Protein AF-A0ABC9DRQ7-F1 (afdb_monomer)

Solvent-accessible surface area (backbone atoms only — not comparable to full-atom values): 7017 Å² total; per-residue (Å²): 134,81,80,87,78,71,74,68,64,39,67,28,32,35,70,46,72,79,50,100,88,43,67,41,84,40,77,28,35,35,67,47,46,44,57,84,80,50,96,62,94,77,69,91,48,90,90,55,69,43,75,46,30,32,35,30,44,31,76,70,84,62,52,47,99,84,67,46,60,67,54,53,70,34,55,34,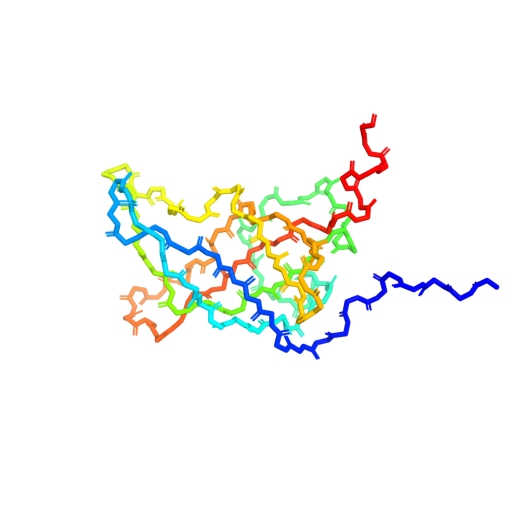22,40,84,88,67,48,70,51,20,33,26,68,46,72,55,72,73,94,74,83,64,90,65,86,54,38,40,30,39,24,40,30,36,74,55,53,66,73,77,109

Foldseek 3Di:
DDPPLPPDWAKKWFWADPDPPDTDIWIKTWHDQAPVVDPPVPPPCVPPHRNQKTKIKTQDCDADPVNHGRQAQTFIGDPVGDGQFGFHDWDDDPPPDDDRTIMTITGGPVVVVVVD

Radius of gyration: 14.18 Å; Cα contacts (8 Å, |Δi|>4): 210; chains: 1; bounding box: 33×38×38 Å

pLDDT: mean 77.42, std 16.52, range [33.72, 95.69]

Secondary structure (DSSP, 8-state):
---TT---SEEEEEEEESSSS-EEEEEEEE--S-GGGS--TT---TTS-GGGEEEEEES---B-TTS-BTTTTPEEE-TTS-EEEEEEEEE--TT----SSEEEEEEEHHHHHHH-

Sequence (116 aa):
MENEDSLVPGPTFMFAPISQTANQRLTTFATVELLSSYTLDEIDLEEADSSNYFLVSCPYMETTCDGIDRLVAAPVFNLQGNTAGIVLECLRDVNDEPQAAEIKIVLKASYIDEIF

Mean predicted aligned error: 8.33 Å

Nearest PDB structures (foldseek):
  4gpg-assembly1_A  TM=5.954E-01  e=6.193E-01  Achromobacter lyticus
  1m9u-assembly3_C  TM=4.773E-01  e=4.974E-01  Eisenia fetida
  4nsv-assembly1_B  TM=5.554E-01  e=1.195E+00  Lysobacter enzymogenes
  9ioz-assembly1_L  TM=1.923E-01  e=8.597E+00  Escherichia phage T5

Organism: NCBI:txid240449

Structure (mmCIF, N/CA/C/O backbone):
data_AF-A0ABC9DRQ7-F1
#
_entry.id   AF-A0ABC9DRQ7-F1
#
loop_
_atom_site.group_PDB
_atom_site.id
_atom_site.type_symbol
_atom_site.label_atom_id
_atom_site.label_alt_id
_atom_site.label_comp_id
_atom_site.label_asym_id
_atom_site.label_entity_id
_atom_site.label_seq_id
_atom_site.pdbx_PDB_ins_code
_atom_site.Cartn_x
_atom_site.Cartn_y
_atom_site.Cartn_z
_atom_site.occupancy
_atom_site.B_iso_or_equiv
_atom_site.auth_seq_id
_atom_site.auth_comp_id
_atom_site.auth_asym_id
_atom_site.auth_atom_id
_atom_site.pdbx_PDB_model_num
ATOM 1 N N . MET A 1 1 ? -5.620 -19.313 -21.111 1.00 36.38 1 MET A N 1
ATOM 2 C CA . MET A 1 1 ? -5.580 -19.004 -19.672 1.00 36.38 1 MET A CA 1
ATOM 3 C C . MET A 1 1 ? -4.958 -17.634 -19.599 1.00 36.38 1 MET A C 1
ATOM 5 O O . MET A 1 1 ? -3.768 -17.514 -19.848 1.00 36.38 1 MET A O 1
ATOM 9 N N . GLU A 1 2 ? -5.795 -16.609 -19.513 1.00 33.72 2 GLU A N 1
ATOM 10 C CA . GLU A 1 2 ? -5.331 -15.228 -19.400 1.00 33.72 2 GLU A CA 1
ATOM 11 C C . GLU A 1 2 ? -4.903 -15.031 -17.945 1.00 33.72 2 GLU A C 1
ATOM 13 O O . GLU A 1 2 ? -5.674 -15.337 -17.040 1.00 33.72 2 GLU A O 1
ATOM 18 N N . ASN A 1 3 ? -3.649 -14.630 -17.728 1.00 40.19 3 ASN A N 1
ATOM 19 C CA . ASN A 1 3 ? -3.166 -14.221 -16.413 1.00 40.19 3 ASN A CA 1
ATOM 20 C C . ASN A 1 3 ? -3.922 -12.946 -16.018 1.00 40.19 3 ASN A C 1
ATOM 22 O O . ASN A 1 3 ? -3.624 -11.870 -16.533 1.00 40.19 3 ASN A O 1
ATOM 26 N N . GLU A 1 4 ? -4.899 -13.075 -15.122 1.00 44.44 4 GLU A N 1
ATOM 27 C CA . GLU A 1 4 ? -5.673 -11.973 -14.527 1.00 44.44 4 GLU A CA 1
ATOM 28 C C . GLU A 1 4 ? -4.906 -11.220 -13.415 1.00 44.44 4 GLU A C 1
ATOM 30 O O . GLU A 1 4 ? -5.513 -10.501 -12.632 1.00 44.44 4 GLU A O 1
ATOM 35 N N . ASP A 1 5 ? -3.575 -11.334 -13.356 1.00 52.94 5 ASP A N 1
ATOM 36 C CA . ASP A 1 5 ? -2.742 -10.760 -12.281 1.00 52.94 5 ASP A CA 1
ATOM 37 C C . ASP A 1 5 ? -1.918 -9.530 -12.696 1.00 52.94 5 ASP A C 1
ATOM 39 O O . ASP A 1 5 ? -1.019 -9.097 -11.972 1.00 52.94 5 ASP A O 1
ATOM 43 N N . SER A 1 6 ? -2.215 -8.931 -13.854 1.00 55.50 6 SER A N 1
ATOM 44 C CA . SER A 1 6 ? -1.658 -7.615 -14.180 1.00 55.50 6 SER A CA 1
ATOM 45 C C . SER A 1 6 ? -2.456 -6.544 -13.443 1.00 55.50 6 SER A C 1
ATOM 47 O O . SER A 1 6 ? -3.610 -6.249 -13.770 1.00 55.50 6 SER A O 1
ATOM 49 N N . LEU A 1 7 ? -1.839 -5.961 -12.419 1.00 62.28 7 LEU A N 1
ATOM 50 C CA . LEU A 1 7 ? -2.342 -4.786 -11.736 1.00 62.28 7 LEU A CA 1
ATOM 51 C C . LEU A 1 7 ? -2.303 -3.608 -12.717 1.00 62.28 7 LEU A C 1
ATOM 53 O O . LEU A 1 7 ? -1.280 -2.951 -12.909 1.00 62.28 7 LEU A O 1
ATOM 57 N N . VAL A 1 8 ? -3.439 -3.336 -13.356 1.00 68.69 8 VAL A N 1
ATOM 58 C CA . VAL A 1 8 ? -3.575 -2.191 -14.259 1.00 68.69 8 VAL A CA 1
ATOM 59 C C . VAL A 1 8 ? -3.406 -0.900 -13.449 1.00 68.69 8 VAL A C 1
ATOM 61 O O . VAL A 1 8 ? -4.087 -0.745 -12.428 1.00 68.69 8 VAL A O 1
ATOM 64 N N . PRO A 1 9 ? -2.552 0.046 -13.890 1.00 84.00 9 PRO A N 1
ATOM 65 C CA . PRO A 1 9 ? -2.422 1.342 -13.241 1.00 84.00 9 PRO A CA 1
ATOM 66 C C . PRO A 1 9 ? -3.784 1.990 -13.013 1.00 84.00 9 PRO A C 1
ATOM 68 O O . PRO A 1 9 ? -4.612 2.088 -13.925 1.00 84.00 9 PRO A O 1
ATOM 71 N N . GLY A 1 10 ? -4.036 2.422 -11.784 1.00 87.56 10 GLY A N 1
ATOM 72 C CA . GLY A 1 10 ? -5.364 2.866 -11.413 1.00 87.56 10 GLY A CA 1
ATOM 73 C C . GLY A 1 10 ? -5.544 3.161 -9.932 1.00 87.56 10 GLY A C 1
ATOM 74 O O . GLY A 1 10 ? -4.632 2.977 -9.121 1.00 87.56 10 GLY A O 1
ATOM 75 N N . PRO A 1 11 ? -6.739 3.643 -9.559 1.00 91.19 11 PRO A N 1
ATOM 76 C CA . PRO A 1 11 ? -7.027 3.994 -8.183 1.00 91.19 11 PRO A CA 1
ATOM 77 C C . PRO A 1 11 ? -7.022 2.755 -7.287 1.00 91.19 11 PRO A C 1
ATOM 79 O O . PRO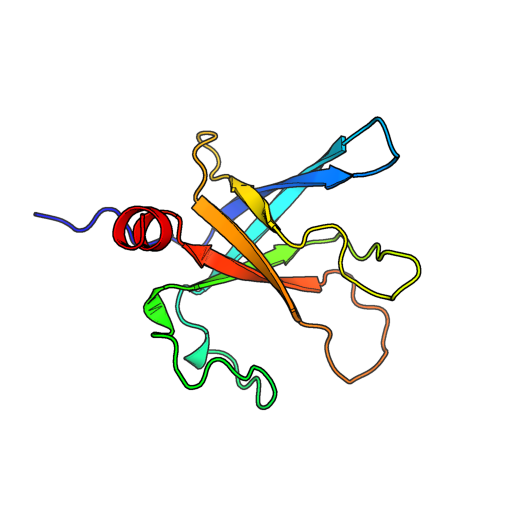 A 1 11 ? -7.658 1.742 -7.578 1.00 91.19 11 PRO A O 1
ATOM 82 N N . THR A 1 12 ? -6.355 2.884 -6.154 1.00 94.06 12 THR A N 1
ATOM 83 C CA . THR A 1 12 ? -6.346 1.924 -5.054 1.00 94.06 12 THR A CA 1
ATOM 84 C C . THR A 1 12 ? -6.733 2.649 -3.770 1.00 94.06 12 THR A C 1
ATOM 86 O O . THR A 1 12 ? -7.007 3.856 -3.764 1.00 94.06 12 THR A O 1
ATOM 89 N N . PHE A 1 13 ? -6.818 1.926 -2.661 1.00 95.38 13 PHE A N 1
ATOM 90 C CA . PHE A 1 13 ? -6.915 2.571 -1.362 1.00 95.38 13 PHE A CA 1
ATOM 91 C C . PHE A 1 13 ? -6.156 1.808 -0.285 1.00 95.38 13 PHE A C 1
ATOM 93 O O . PHE A 1 13 ? -5.935 0.605 -0.385 1.00 95.38 13 PHE A O 1
ATOM 100 N N . MET A 1 14 ? -5.802 2.526 0.774 1.00 95.69 14 MET A N 1
ATOM 101 C CA . MET A 1 14 ? -5.194 1.985 1.988 1.00 95.69 14 MET A CA 1
ATOM 102 C C . MET A 1 14 ? -5.939 2.503 3.217 1.00 95.69 14 MET A C 1
ATOM 104 O O . MET A 1 14 ? -6.666 3.498 3.143 1.00 95.69 14 MET A O 1
ATOM 108 N N . PHE A 1 15 ? -5.741 1.851 4.361 1.00 95.12 15 PHE A N 1
ATOM 109 C CA . PHE A 1 15 ? -6.157 2.380 5.657 1.00 95.12 15 PHE A CA 1
ATOM 110 C C . PHE A 1 15 ? -4.929 2.838 6.431 1.00 95.12 15 PHE A C 1
ATOM 112 O O . PHE A 1 15 ? -4.125 2.016 6.858 1.00 95.12 15 PHE A O 1
ATOM 119 N N . ALA A 1 16 ? -4.796 4.146 6.615 1.00 93.31 16 ALA A N 1
ATOM 120 C CA . ALA A 1 16 ? -3.670 4.735 7.316 1.00 93.31 16 ALA A CA 1
ATOM 121 C C . ALA A 1 16 ? -4.028 5.078 8.762 1.00 93.31 16 ALA A C 1
ATOM 123 O O . ALA A 1 16 ? -5.117 5.605 9.005 1.00 93.31 16 ALA A O 1
ATOM 124 N N . PRO A 1 17 ? -3.137 4.834 9.730 1.00 91.50 17 PRO A N 1
ATOM 125 C CA . PRO A 1 17 ? -3.423 5.136 11.120 1.00 91.50 17 PRO A CA 1
ATOM 126 C C . PRO A 1 17 ? -3.338 6.645 11.382 1.00 91.50 17 PRO A C 1
ATOM 128 O O . PRO A 1 17 ? -2.296 7.271 11.195 1.00 91.50 17 PRO A O 1
ATOM 131 N N . ILE A 1 18 ? -4.433 7.236 11.863 1.00 89.62 18 ILE A N 1
ATOM 132 C CA . ILE A 1 18 ? -4.479 8.643 12.308 1.00 89.62 18 ILE A CA 1
ATOM 133 C C . ILE A 1 18 ? -4.124 8.728 13.795 1.00 89.62 18 ILE A C 1
ATOM 135 O O . ILE A 1 18 ? -3.509 9.681 14.262 1.00 89.62 18 ILE A O 1
ATOM 139 N N . SER A 1 19 ? -4.510 7.709 14.560 1.00 86.19 19 SER A N 1
ATOM 140 C CA . SER A 1 19 ? -4.232 7.596 15.988 1.00 86.19 19 SER A CA 1
ATOM 141 C C . SER A 1 19 ? -4.016 6.129 16.362 1.00 86.19 19 SER A C 1
ATOM 143 O O . SER A 1 19 ? -4.009 5.252 15.502 1.00 86.19 19 SER A O 1
ATOM 145 N N . GLN A 1 20 ? -3.850 5.847 17.653 1.00 83.56 20 GLN A N 1
ATOM 146 C CA . GLN A 1 20 ? -3.748 4.473 18.157 1.00 83.56 20 GLN A CA 1
ATOM 147 C C . GLN A 1 20 ? -5.039 3.658 17.979 1.00 83.56 20 GLN A C 1
ATOM 149 O O . GLN A 1 20 ? -5.011 2.439 18.107 1.00 83.56 20 GLN A O 1
ATOM 154 N N . THR A 1 21 ? -6.173 4.312 17.721 1.00 88.94 21 THR A N 1
ATOM 155 C CA . THR A 1 21 ? -7.496 3.668 17.694 1.00 88.94 21 THR A CA 1
ATOM 156 C C . THR A 1 21 ? -8.303 3.974 16.438 1.00 88.94 21 THR A C 1
ATOM 158 O O . THR A 1 21 ? -9.416 3.470 16.297 1.00 88.94 21 THR A O 1
ATOM 161 N N . ALA A 1 22 ? -7.778 4.797 15.530 1.00 91.19 22 ALA A N 1
ATOM 162 C CA . ALA A 1 22 ? -8.504 5.251 14.356 1.00 91.19 22 ALA A CA 1
ATOM 163 C C . ALA A 1 22 ? -7.636 5.197 13.102 1.00 91.19 22 ALA A C 1
ATOM 165 O O . ALA A 1 22 ? -6.495 5.665 13.096 1.00 91.19 22 ALA A O 1
ATOM 166 N N . ASN A 1 23 ? -8.247 4.707 12.025 1.00 93.56 23 ASN A N 1
ATOM 167 C CA . ASN A 1 23 ? -7.670 4.682 10.691 1.00 93.56 23 ASN A CA 1
ATOM 168 C C . ASN A 1 23 ? -8.487 5.564 9.739 1.00 93.56 23 ASN A C 1
ATOM 170 O O . ASN A 1 23 ? -9.710 5.656 9.854 1.00 93.56 23 ASN A O 1
ATOM 174 N N . GLN A 1 24 ? -7.812 6.169 8.767 1.00 94.94 24 GLN A N 1
ATOM 175 C CA . GLN A 1 24 ? -8.408 6.874 7.641 1.00 94.94 24 GLN A CA 1
ATOM 176 C C . GLN A 1 24 ? -8.305 6.019 6.393 1.00 94.94 24 GLN A C 1
ATOM 178 O O . GLN A 1 24 ? -7.245 5.471 6.104 1.00 94.94 24 GLN A O 1
ATOM 183 N N . ARG A 1 25 ? -9.369 5.977 5.592 1.00 94.62 25 ARG A N 1
ATOM 184 C CA . ARG A 1 25 ? -9.248 5.491 4.219 1.00 94.62 25 ARG A CA 1
ATOM 185 C C . ARG A 1 25 ? -8.555 6.552 3.369 1.00 94.62 25 ARG A C 1
ATOM 187 O O . ARG A 1 25 ? -9.077 7.657 3.225 1.00 94.62 25 ARG A O 1
ATOM 194 N N . LEU A 1 26 ? -7.427 6.194 2.775 1.00 93.62 26 LEU A N 1
ATOM 195 C CA . LEU A 1 26 ? -6.702 7.019 1.819 1.00 93.62 26 LEU A CA 1
ATOM 196 C C . LEU A 1 26 ? -6.937 6.496 0.415 1.00 93.62 26 LEU A C 1
ATOM 198 O O . LEU A 1 26 ? -6.808 5.300 0.174 1.00 93.62 26 LEU A O 1
ATOM 202 N N . THR A 1 27 ? -7.261 7.398 -0.506 1.00 93.81 27 THR A N 1
ATOM 203 C CA . THR A 1 27 ? -7.219 7.065 -1.931 1.00 93.81 27 THR A CA 1
ATOM 204 C C . THR A 1 27 ? -5.778 7.155 -2.388 1.00 93.81 27 THR A C 1
ATOM 206 O O . THR A 1 27 ? -5.091 8.137 -2.109 1.00 93.81 27 THR A O 1
ATOM 209 N N . THR A 1 28 ? -5.332 6.113 -3.063 1.00 92.69 28 THR A N 1
ATOM 210 C CA . THR A 1 28 ? -3.970 5.958 -3.552 1.00 92.69 28 THR A CA 1
ATOM 211 C C . THR A 1 28 ? -4.027 5.626 -5.036 1.00 92.69 28 THR A C 1
ATOM 213 O O . THR A 1 28 ? -5.105 5.389 -5.587 1.00 92.69 28 THR A O 1
ATOM 216 N N . PHE A 1 29 ? -2.889 5.652 -5.717 1.00 90.75 29 PHE A N 1
ATOM 217 C CA . PHE A 1 29 ? -2.848 5.349 -7.143 1.00 90.75 29 PHE A CA 1
ATOM 218 C C . PHE A 1 29 ? -1.716 4.375 -7.421 1.00 90.75 29 PHE A C 1
ATOM 220 O O . PHE A 1 29 ? -0.567 4.687 -7.126 1.00 90.75 29 PHE A O 1
ATOM 227 N N . ALA A 1 30 ? -2.049 3.198 -7.946 1.00 89.00 30 ALA A N 1
ATOM 228 C CA . ALA A 1 30 ? -1.063 2.246 -8.427 1.00 89.00 30 ALA A CA 1
ATOM 229 C C . ALA A 1 30 ? -0.524 2.719 -9.779 1.00 89.00 30 ALA A C 1
ATOM 231 O O . ALA A 1 30 ? -1.303 2.981 -10.697 1.00 89.00 30 ALA A O 1
ATOM 232 N N . THR A 1 31 ? 0.794 2.857 -9.886 1.00 77.88 31 THR A N 1
ATOM 233 C CA . THR A 1 31 ? 1.425 3.561 -11.008 1.00 77.88 31 THR A CA 1
ATOM 234 C C . THR A 1 31 ? 2.045 2.600 -12.018 1.00 77.88 31 THR A C 1
ATOM 236 O O . THR A 1 31 ? 1.773 2.739 -13.207 1.00 77.88 31 THR A O 1
ATOM 239 N N . VAL A 1 32 ? 2.864 1.633 -11.579 1.00 70.62 32 VAL A N 1
ATOM 240 C CA . VAL A 1 32 ? 3.593 0.704 -12.470 1.00 70.62 32 VAL A CA 1
ATOM 241 C C . VAL A 1 32 ? 3.891 -0.625 -11.757 1.00 70.62 32 VAL A C 1
ATOM 243 O O . VAL A 1 32 ? 4.139 -0.631 -10.553 1.00 70.62 32 VAL A O 1
ATOM 246 N N . GLU A 1 33 ? 3.901 -1.729 -12.512 1.00 60.56 33 GLU A N 1
ATOM 247 C CA . GLU A 1 33 ? 4.182 -3.103 -12.047 1.00 60.56 33 GLU A CA 1
ATOM 248 C C . GLU A 1 33 ? 5.661 -3.531 -12.113 1.00 60.56 33 GLU A C 1
ATOM 250 O O . GLU A 1 33 ? 5.977 -4.669 -11.795 1.00 60.56 33 GLU A O 1
ATOM 255 N N . LEU A 1 34 ? 6.566 -2.679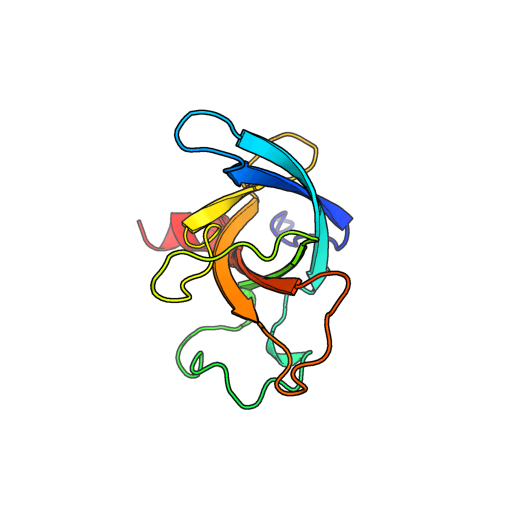 -12.601 1.00 61.59 34 LEU A N 1
ATOM 256 C CA . LEU A 1 34 ? 7.982 -3.024 -12.766 1.00 61.59 34 LEU A CA 1
ATOM 257 C C . LEU A 1 34 ? 8.845 -1.926 -12.162 1.00 61.59 34 LEU A C 1
ATOM 259 O O . LEU A 1 34 ? 8.976 -0.844 -12.743 1.00 61.59 34 LEU A O 1
ATOM 263 N N . LEU A 1 35 ? 9.458 -2.226 -11.016 1.00 61.84 35 LEU A N 1
ATOM 264 C CA . LEU A 1 35 ? 10.361 -1.316 -10.304 1.00 61.84 35 LEU A CA 1
ATOM 265 C C . LEU A 1 35 ? 11.560 -0.889 -11.151 1.00 61.84 35 LEU A C 1
ATOM 267 O O . LEU A 1 35 ? 11.984 0.255 -11.056 1.00 61.84 35 LEU A O 1
ATOM 271 N N . SER A 1 36 ? 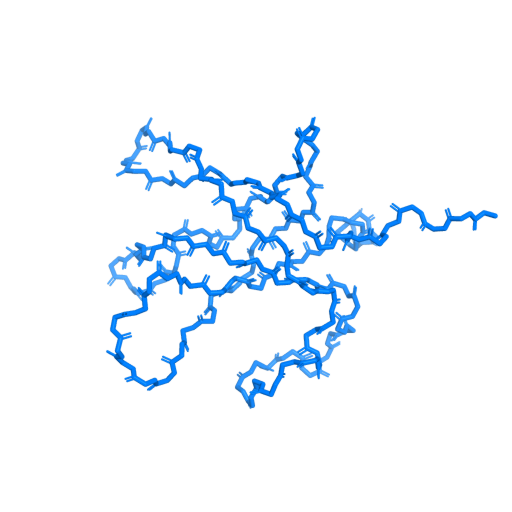12.029 -1.756 -12.055 1.00 58.12 36 SER A N 1
ATOM 272 C CA . SER A 1 36 ? 13.109 -1.444 -13.002 1.00 58.12 36 SER A CA 1
ATOM 273 C C . SER A 1 36 ? 12.783 -0.284 -13.954 1.00 58.12 36 SER A C 1
ATOM 275 O O . SER A 1 36 ? 13.665 0.201 -14.656 1.00 58.12 36 SER A O 1
ATOM 277 N N . SER A 1 37 ? 11.522 0.155 -14.009 1.00 53.50 37 SER A N 1
ATOM 278 C CA . SER A 1 37 ? 11.110 1.340 -14.771 1.00 53.50 37 SER A CA 1
ATOM 279 C C . SER A 1 37 ? 11.450 2.656 -14.063 1.00 53.50 37 SER A C 1
ATOM 281 O O . SER A 1 37 ? 11.364 3.713 -14.684 1.00 53.50 37 SER A O 1
ATOM 283 N N . TYR A 1 38 ? 11.827 2.605 -12.784 1.00 56.91 38 TYR A N 1
ATOM 284 C CA . TYR A 1 38 ? 12.297 3.747 -12.012 1.00 56.91 38 TYR A CA 1
ATOM 285 C C . TYR A 1 38 ? 13.803 3.596 -11.773 1.00 56.91 38 TYR A C 1
ATOM 287 O O . TYR A 1 38 ? 14.264 2.566 -11.293 1.00 56.91 38 TYR A O 1
ATOM 295 N N . THR A 1 39 ? 14.579 4.626 -12.112 1.00 51.66 39 THR A N 1
ATOM 296 C CA . THR A 1 39 ? 16.002 4.753 -11.751 1.00 51.66 39 THR A CA 1
ATOM 297 C C . THR A 1 39 ? 16.120 5.046 -10.259 1.00 51.66 39 THR A C 1
ATOM 299 O O . THR A 1 39 ? 16.317 6.191 -9.857 1.00 51.66 39 THR A O 1
ATOM 302 N N . LEU A 1 40 ? 15.885 4.028 -9.437 1.00 58.03 40 LEU A N 1
ATOM 303 C CA . LEU A 1 40 ? 16.088 4.075 -7.997 1.00 58.03 40 LEU A CA 1
ATOM 304 C C . LEU A 1 40 ? 17.351 3.278 -7.708 1.00 58.03 40 LEU A C 1
ATOM 306 O O . LEU A 1 40 ? 17.310 2.057 -7.606 1.00 58.03 40 LEU A O 1
ATOM 310 N N . ASP A 1 41 ? 18.473 3.986 -7.628 1.00 51.28 41 ASP A N 1
ATOM 311 C CA . ASP A 1 41 ? 19.802 3.393 -7.444 1.00 51.28 41 ASP A CA 1
ATOM 312 C C . ASP A 1 41 ? 20.014 2.809 -6.027 1.00 51.28 41 ASP A C 1
ATOM 314 O O . ASP A 1 41 ? 21.047 2.199 -5.771 1.00 51.28 41 ASP A O 1
ATOM 318 N N . GLU A 1 42 ? 19.057 2.988 -5.106 1.00 53.59 42 GLU A N 1
ATOM 319 C CA . GLU A 1 42 ? 19.203 2.657 -3.677 1.00 53.59 42 GLU A CA 1
ATOM 320 C C . GLU A 1 42 ? 18.317 1.513 -3.167 1.00 53.59 42 GLU A C 1
ATOM 322 O O . GLU A 1 42 ? 18.467 1.128 -2.007 1.00 53.59 42 GLU A O 1
ATOM 327 N N . ILE A 1 43 ? 17.408 0.945 -3.972 1.00 55.66 43 ILE A N 1
ATOM 328 C CA . ILE A 1 43 ? 16.630 -0.191 -3.466 1.00 55.66 43 ILE A CA 1
ATOM 329 C C . ILE A 1 43 ? 17.438 -1.473 -3.655 1.00 55.66 43 ILE A C 1
ATOM 331 O O . ILE A 1 43 ? 17.573 -1.970 -4.773 1.00 55.66 43 ILE A O 1
ATOM 335 N N . ASP A 1 44 ? 17.923 -2.023 -2.543 1.00 52.53 44 ASP A N 1
ATOM 336 C CA . ASP A 1 44 ? 18.609 -3.315 -2.445 1.00 52.53 44 ASP A CA 1
ATOM 337 C C . ASP A 1 44 ? 17.608 -4.481 -2.643 1.00 52.53 44 ASP A C 1
ATOM 339 O O . ASP A 1 44 ? 17.381 -5.326 -1.780 1.00 52.53 44 ASP A O 1
ATOM 343 N N . LEU A 1 45 ? 16.916 -4.474 -3.786 1.00 56.19 45 LEU A N 1
ATOM 344 C CA . LEU A 1 45 ? 16.026 -5.536 -4.266 1.00 56.19 45 LEU A CA 1
ATOM 345 C C . LEU A 1 45 ? 16.753 -6.463 -5.248 1.00 56.19 45 LEU A C 1
ATOM 347 O O . LEU A 1 45 ? 16.099 -7.161 -6.018 1.00 56.19 45 LEU A O 1
ATOM 351 N N . GLU A 1 46 ? 18.091 -6.476 -5.242 1.00 49.09 46 GLU A N 1
ATOM 352 C CA . GLU A 1 46 ? 18.924 -7.181 -6.230 1.00 49.09 46 GLU A CA 1
ATOM 353 C C . GLU A 1 46 ? 18.622 -8.691 -6.346 1.00 49.09 46 GLU A C 1
ATOM 355 O O . GLU A 1 46 ? 18.926 -9.295 -7.374 1.00 49.09 46 GLU A O 1
ATOM 360 N N . GLU A 1 47 ? 17.970 -9.302 -5.349 1.00 51.47 47 GLU A N 1
ATOM 361 C CA . GLU A 1 47 ? 17.555 -10.714 -5.384 1.00 51.47 47 GLU A CA 1
ATOM 362 C C . GLU A 1 47 ? 16.077 -10.954 -5.734 1.00 51.47 47 GLU A C 1
ATOM 364 O O . GLU A 1 47 ? 15.665 -12.106 -5.894 1.00 51.47 47 GLU A O 1
ATOM 369 N N . ALA A 1 48 ? 15.260 -9.909 -5.867 1.00 56.34 48 ALA A N 1
ATOM 370 C CA . ALA A 1 48 ? 13.827 -10.062 -6.046 1.00 56.34 48 ALA A CA 1
ATOM 371 C C . ALA A 1 48 ? 13.374 -9.705 -7.467 1.00 56.34 48 ALA A C 1
ATOM 373 O O . ALA A 1 48 ? 13.623 -8.610 -7.969 1.00 56.34 48 ALA A O 1
ATOM 374 N N . ASP A 1 49 ? 12.677 -10.638 -8.123 1.00 66.69 49 ASP A N 1
ATOM 375 C CA . ASP A 1 49 ? 12.090 -10.407 -9.443 1.00 66.69 49 ASP A CA 1
ATOM 376 C C . ASP A 1 49 ? 11.169 -9.176 -9.390 1.00 66.69 49 ASP A C 1
ATOM 378 O O . ASP A 1 49 ? 10.167 -9.156 -8.670 1.00 66.69 49 ASP A O 1
ATOM 382 N N . SER A 1 50 ? 11.525 -8.128 -10.145 1.00 69.62 50 SER A N 1
ATOM 383 C CA . SER A 1 50 ? 10.837 -6.832 -10.102 1.00 69.62 50 SER A CA 1
ATOM 384 C C . SER A 1 50 ? 9.360 -6.924 -10.495 1.00 69.62 50 SER A C 1
ATOM 386 O O . SER A 1 50 ? 8.590 -6.025 -10.156 1.00 69.62 50 SER A O 1
ATOM 388 N N . SER A 1 51 ? 8.959 -8.018 -11.155 1.00 76.56 51 SER A N 1
ATOM 389 C CA . SER A 1 51 ? 7.574 -8.310 -11.529 1.00 76.56 51 SER A CA 1
ATOM 390 C C . SER A 1 51 ? 6.665 -8.665 -10.350 1.00 76.56 51 SER A C 1
ATOM 392 O O . SER A 1 51 ? 5.442 -8.550 -10.482 1.00 76.56 51 SER A O 1
ATOM 394 N N . ASN A 1 52 ? 7.236 -9.011 -9.192 1.00 82.12 52 ASN A N 1
ATOM 395 C CA . ASN A 1 52 ? 6.505 -9.307 -7.956 1.00 82.12 52 ASN A CA 1
ATOM 396 C C . ASN A 1 52 ? 6.096 -8.056 -7.177 1.00 82.12 52 ASN A C 1
ATOM 398 O O . ASN A 1 52 ? 5.434 -8.153 -6.142 1.00 82.12 52 ASN A O 1
ATOM 402 N N . TYR A 1 53 ? 6.473 -6.877 -7.663 1.00 84.19 53 TYR A N 1
ATOM 403 C CA . TYR A 1 53 ? 6.255 -5.616 -6.977 1.00 84.19 53 TYR A CA 1
ATOM 404 C C . TYR A 1 53 ? 5.429 -4.659 -7.824 1.00 84.19 53 TYR A C 1
ATOM 406 O O . TYR A 1 53 ? 5.318 -4.789 -9.038 1.00 84.19 53 TYR A O 1
ATOM 414 N N . PHE A 1 54 ? 4.848 -3.660 -7.181 1.00 85.56 54 PHE A N 1
ATOM 415 C CA . PHE A 1 54 ? 4.288 -2.499 -7.851 1.00 85.56 54 PHE A CA 1
ATOM 416 C C . PHE A 1 54 ? 4.448 -1.260 -6.982 1.00 85.56 54 PHE A C 1
ATOM 418 O O . PHE A 1 54 ? 4.722 -1.341 -5.784 1.00 85.56 54 PHE A O 1
ATOM 425 N N . LEU A 1 55 ? 4.278 -0.097 -7.600 1.00 87.44 55 LEU A N 1
ATOM 426 C CA . LEU A 1 55 ? 4.383 1.186 -6.919 1.00 87.44 55 LEU A CA 1
ATOM 427 C C . LEU A 1 55 ? 3.022 1.818 -6.690 1.00 87.44 55 LEU A C 1
ATOM 429 O O . LEU A 1 55 ? 2.138 1.758 -7.550 1.00 87.44 55 LEU A O 1
ATOM 433 N N . VAL A 1 56 ? 2.888 2.482 -5.545 1.00 89.38 56 VAL A N 1
ATOM 434 C CA . VAL A 1 56 ? 1.693 3.239 -5.184 1.00 89.38 56 VAL A CA 1
ATOM 435 C C . VAL A 1 56 ? 2.067 4.638 -4.723 1.00 89.38 56 VAL A C 1
ATOM 437 O O . VAL A 1 56 ? 2.829 4.804 -3.777 1.00 89.38 56 VAL A O 1
ATOM 440 N N . SER A 1 57 ? 1.473 5.656 -5.339 1.00 88.81 57 SER A N 1
ATOM 441 C CA . SER A 1 57 ? 1.529 7.026 -4.829 1.00 88.81 57 SER A CA 1
ATOM 442 C C . SER A 1 57 ? 0.551 7.203 -3.664 1.00 88.81 57 SER A C 1
ATOM 444 O O . SER A 1 57 ? -0.638 6.878 -3.777 1.00 88.81 57 SER A O 1
ATOM 446 N N . CYS A 1 58 ? 1.048 7.732 -2.545 1.00 87.69 58 CYS A N 1
ATOM 447 C CA . CYS A 1 58 ? 0.312 7.865 -1.295 1.00 87.69 58 CYS A CA 1
ATOM 448 C C . CYS A 1 58 ? 0.558 9.233 -0.627 1.00 87.69 58 CYS A C 1
ATOM 450 O O . CYS A 1 58 ? 1.707 9.589 -0.379 1.00 87.69 58 CYS A O 1
ATOM 452 N N . PRO A 1 59 ? -0.490 9.996 -0.261 1.00 86.69 59 PRO A N 1
ATOM 453 C CA . PRO A 1 59 ? -0.347 11.297 0.403 1.00 86.69 59 PRO A CA 1
ATOM 454 C C . PRO A 1 59 ? -0.115 11.195 1.927 1.00 86.69 59 PRO A C 1
ATOM 456 O O . PRO A 1 59 ? -0.459 12.116 2.662 1.00 86.69 59 PRO A O 1
ATOM 459 N N . TYR A 1 60 ? 0.401 10.068 2.428 1.00 87.69 60 TYR A N 1
ATOM 460 C CA . TYR A 1 60 ? 0.625 9.830 3.856 1.00 87.69 60 TYR A CA 1
ATOM 461 C C . TYR A 1 60 ? 2.103 9.625 4.144 1.00 87.69 60 TYR A C 1
ATOM 463 O O . TYR A 1 60 ? 2.713 8.718 3.581 1.00 87.69 60 TYR A O 1
ATOM 471 N N . MET A 1 61 ? 2.618 10.471 5.038 1.00 85.38 61 MET A N 1
ATOM 472 C CA . MET A 1 61 ? 4.050 10.667 5.298 1.00 85.38 61 MET A CA 1
ATOM 473 C C . MET A 1 61 ? 4.421 10.500 6.771 1.00 85.38 61 MET A C 1
ATOM 475 O O . MET A 1 61 ? 5.512 10.862 7.199 1.00 85.38 61 MET A O 1
ATOM 479 N N . GLU A 1 62 ? 3.48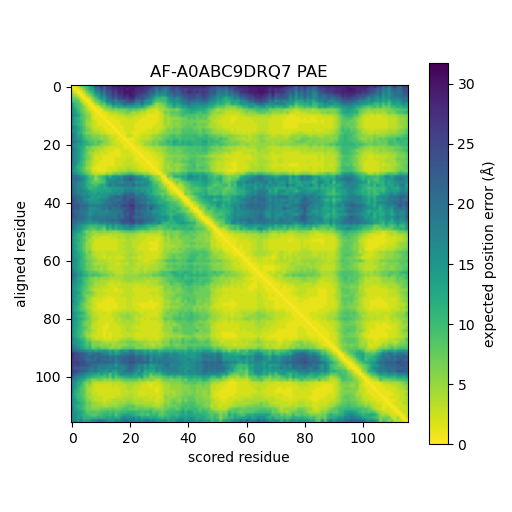8 10.013 7.588 1.00 86.44 62 GLU A N 1
ATOM 480 C CA . GLU A 1 62 ? 3.715 9.892 9.023 1.00 86.44 62 GLU A CA 1
ATOM 481 C C . GLU A 1 62 ? 4.637 8.709 9.328 1.00 86.44 62 GLU A C 1
ATOM 483 O O . GLU A 1 62 ? 4.444 7.589 8.838 1.00 86.44 62 GLU A O 1
ATOM 488 N N . THR A 1 63 ? 5.584 8.941 10.232 1.00 86.88 63 THR A N 1
ATOM 489 C CA . THR A 1 63 ? 6.546 7.939 10.691 1.00 86.88 63 THR A CA 1
ATOM 490 C C . THR A 1 63 ? 6.392 7.632 12.171 1.00 86.88 63 THR A C 1
ATOM 492 O O . THR A 1 63 ? 5.783 8.381 12.936 1.00 86.88 63 THR A O 1
ATOM 495 N N . THR A 1 64 ? 6.960 6.513 12.608 1.00 85.44 64 THR A N 1
ATOM 496 C CA . THR A 1 64 ? 7.214 6.265 14.028 1.00 85.44 64 THR A CA 1
ATOM 497 C C . THR A 1 64 ? 8.308 7.206 14.550 1.00 85.44 64 THR A C 1
ATOM 499 O O . THR A 1 64 ? 8.965 7.915 13.782 1.00 85.44 64 THR A O 1
ATOM 502 N N . CYS A 1 65 ? 8.533 7.191 15.868 1.00 84.12 65 CYS A N 1
ATOM 503 C CA . CYS A 1 65 ? 9.631 7.924 16.508 1.00 84.12 65 CYS A CA 1
ATOM 504 C C . CYS A 1 65 ? 11.018 7.524 15.974 1.00 84.12 65 CYS A C 1
ATOM 506 O O . CYS A 1 65 ? 11.946 8.321 16.058 1.00 84.12 65 CYS A O 1
ATOM 508 N N . ASP A 1 66 ? 11.136 6.319 15.414 1.00 86.19 66 ASP A N 1
ATOM 509 C CA . ASP A 1 66 ? 12.370 5.785 14.833 1.00 86.19 66 ASP A CA 1
ATOM 510 C C . ASP A 1 66 ? 12.485 6.087 13.326 1.00 86.19 66 ASP A C 1
ATOM 512 O O . ASP A 1 66 ? 13.358 5.555 12.648 1.00 86.19 66 ASP A O 1
ATOM 516 N N . GLY A 1 67 ? 11.587 6.912 12.772 1.00 82.06 67 GLY A N 1
ATOM 517 C CA . GLY A 1 67 ? 11.593 7.299 11.356 1.00 82.06 67 GLY A CA 1
ATOM 518 C C . GLY A 1 67 ? 11.009 6.256 10.397 1.00 82.06 67 GLY A C 1
ATOM 519 O O . GLY A 1 67 ? 10.986 6.492 9.187 1.00 82.06 67 GLY A O 1
ATOM 520 N N . ILE A 1 68 ? 10.492 5.140 10.923 1.00 83.06 68 ILE A N 1
ATOM 521 C CA . ILE A 1 68 ? 9.898 4.051 10.138 1.00 83.06 68 ILE A CA 1
ATOM 522 C C . ILE A 1 68 ? 8.530 4.487 9.620 1.00 83.06 68 ILE A C 1
ATOM 524 O O . ILE A 1 68 ? 7.705 5.002 10.375 1.00 83.06 68 ILE A O 1
ATOM 528 N N . ASP A 1 69 ? 8.275 4.256 8.339 1.00 87.31 69 ASP A N 1
ATOM 529 C CA . ASP A 1 69 ? 6.982 4.520 7.724 1.00 87.31 69 ASP A CA 1
ATOM 530 C C . ASP A 1 69 ? 5.851 3.720 8.402 1.00 87.31 69 ASP A C 1
ATOM 532 O O . ASP A 1 69 ? 5.943 2.505 8.585 1.00 87.31 69 ASP A O 1
ATOM 536 N N . ARG A 1 70 ? 4.766 4.396 8.808 1.00 90.06 70 ARG A N 1
ATOM 537 C CA . ARG A 1 70 ? 3.670 3.745 9.557 1.00 90.06 70 ARG A CA 1
ATOM 538 C C . ARG A 1 70 ? 2.751 2.879 8.692 1.00 90.06 70 ARG A C 1
ATOM 540 O O . ARG A 1 70 ? 1.839 2.257 9.237 1.00 90.06 70 ARG A O 1
ATOM 547 N N . LEU A 1 71 ? 2.953 2.865 7.377 1.00 92.25 71 LEU A N 1
ATOM 548 C CA . LEU A 1 71 ? 2.268 1.997 6.428 1.00 92.25 71 LEU A CA 1
ATOM 549 C C . LEU A 1 71 ? 3.100 0.776 6.042 1.00 92.25 71 LEU A C 1
ATOM 551 O O . LEU A 1 71 ? 2.606 -0.022 5.255 1.00 92.25 71 LEU A O 1
ATOM 555 N N . VAL A 1 72 ? 4.304 0.567 6.586 1.00 90.50 72 VAL A N 1
ATOM 556 C CA . VAL A 1 72 ? 4.999 -0.721 6.417 1.00 90.50 72 VAL A CA 1
ATOM 557 C C . VAL A 1 72 ? 4.079 -1.855 6.875 1.00 90.50 72 VAL A C 1
ATOM 559 O O . VAL A 1 72 ? 3.446 -1.777 7.929 1.00 90.50 72 VAL A O 1
ATOM 562 N N . ALA A 1 73 ? 3.993 -2.900 6.054 1.00 91.56 73 ALA A N 1
ATOM 563 C CA . ALA A 1 73 ? 3.074 -4.027 6.183 1.00 91.56 73 ALA A CA 1
ATOM 564 C C . ALA A 1 73 ? 1.573 -3.690 6.034 1.00 91.56 73 ALA A C 1
ATOM 566 O O . ALA A 1 73 ? 0.725 -4.560 6.250 1.00 91.56 73 ALA A O 1
ATOM 567 N N . ALA A 1 74 ? 1.207 -2.467 5.636 1.00 93.94 74 ALA A N 1
ATOM 568 C CA . ALA A 1 74 ? -0.186 -2.122 5.381 1.00 93.94 74 ALA A CA 1
ATOM 569 C C . ALA A 1 74 ? -0.676 -2.747 4.061 1.00 93.94 74 ALA A C 1
ATOM 571 O O . ALA A 1 74 ? 0.025 -2.686 3.045 1.00 93.94 74 ALA A O 1
ATOM 572 N N . PRO A 1 75 ? -1.894 -3.314 4.039 1.00 94.94 75 PRO A N 1
ATOM 573 C CA . PRO A 1 75 ? -2.488 -3.819 2.814 1.00 94.94 75 PRO A CA 1
ATOM 574 C C . PRO A 1 75 ? -2.924 -2.675 1.892 1.00 94.94 75 PRO A C 1
ATOM 576 O O . PRO A 1 75 ? -3.534 -1.689 2.321 1.00 94.94 75 PRO A O 1
ATOM 579 N N . VAL A 1 76 ? -2.665 -2.861 0.602 1.00 94.62 76 VAL A N 1
ATOM 580 C CA . VAL A 1 76 ? -3.206 -2.049 -0.488 1.00 94.62 76 VAL A CA 1
ATOM 581 C C . VAL A 1 76 ? -4.401 -2.776 -1.073 1.00 94.62 76 VAL A C 1
ATOM 583 O O . VAL A 1 76 ? -4.304 -3.954 -1.407 1.00 94.62 76 VAL A O 1
ATOM 586 N N . PHE A 1 77 ? -5.517 -2.075 -1.239 1.00 94.44 77 PHE A N 1
ATOM 587 C CA . PHE A 1 77 ? -6.746 -2.638 -1.783 1.00 94.44 77 PHE A CA 1
ATOM 588 C C . PHE A 1 77 ? -7.045 -2.082 -3.171 1.00 94.44 77 PHE A C 1
ATOM 590 O O . PHE A 1 77 ? -6.898 -0.881 -3.426 1.00 94.44 77 PHE A O 1
ATOM 597 N N . ASN A 1 78 ? -7.536 -2.944 -4.058 1.00 91.88 78 ASN A N 1
ATOM 598 C CA . ASN A 1 78 ? -8.196 -2.498 -5.281 1.00 91.88 78 ASN A CA 1
ATOM 599 C C . ASN A 1 78 ? -9.586 -1.910 -4.962 1.00 91.88 78 ASN A C 1
ATOM 601 O O . ASN A 1 78 ? -10.085 -2.014 -3.842 1.00 91.88 78 ASN A O 1
ATOM 605 N N . LEU A 1 79 ? -10.252 -1.298 -5.945 1.00 89.38 79 LEU A N 1
ATOM 606 C CA . LEU A 1 79 ? -11.570 -0.681 -5.729 1.00 89.38 79 LEU A CA 1
ATOM 607 C C . LEU A 1 79 ? -12.689 -1.678 -5.394 1.00 89.38 79 LEU A C 1
ATOM 609 O O . LEU A 1 79 ? -13.728 -1.264 -4.883 1.00 89.38 79 LEU A O 1
ATOM 613 N N . GLN A 1 80 ? -12.484 -2.968 -5.658 1.00 89.44 80 GLN A N 1
ATOM 614 C CA . GLN A 1 80 ? -13.407 -4.040 -5.287 1.00 89.44 80 GLN A CA 1
ATOM 615 C C . GLN A 1 80 ? -13.243 -4.460 -3.816 1.00 89.44 80 GLN A C 1
ATOM 61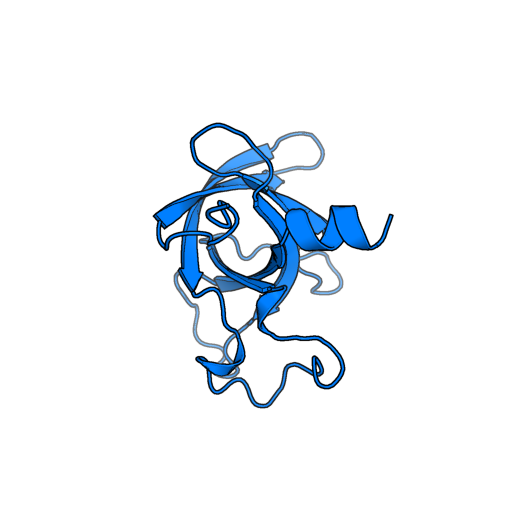7 O O . GLN A 1 80 ? -14.093 -5.175 -3.293 1.00 89.44 80 GLN A O 1
ATOM 622 N N . GLY A 1 81 ? -12.196 -3.982 -3.135 1.00 90.00 81 GLY A N 1
ATOM 623 C CA . GLY A 1 81 ? -11.890 -4.308 -1.745 1.00 90.00 81 GLY A CA 1
ATOM 624 C C . GLY A 1 81 ? -11.022 -5.553 -1.566 1.00 90.00 81 GLY A C 1
ATOM 625 O O . GLY A 1 81 ? -10.817 -5.970 -0.429 1.00 90.00 81 GLY A O 1
ATOM 626 N N . ASN A 1 82 ? -10.490 -6.125 -2.650 1.00 91.19 82 ASN A N 1
ATOM 627 C CA . ASN A 1 82 ? -9.521 -7.217 -2.569 1.00 91.19 82 ASN A CA 1
ATOM 628 C C . ASN A 1 82 ? -8.127 -6.651 -2.289 1.00 91.19 82 ASN A C 1
ATOM 630 O O . ASN A 1 82 ? -7.769 -5.586 -2.805 1.00 91.19 82 ASN A O 1
ATOM 634 N N . THR A 1 83 ? -7.333 -7.379 -1.506 1.00 92.69 83 THR A N 1
ATOM 635 C CA . THR A 1 83 ? -5.925 -7.049 -1.276 1.00 92.69 83 THR A CA 1
ATOM 636 C C . THR A 1 83 ? -5.145 -7.219 -2.577 1.00 92.69 83 THR A C 1
ATOM 638 O O . THR A 1 83 ? -5.051 -8.314 -3.113 1.00 92.69 83 THR A O 1
ATOM 641 N N . ALA A 1 84 ? -4.595 -6.120 -3.079 1.00 91.56 84 ALA A N 1
ATOM 642 C CA . ALA A 1 84 ? -3.695 -6.085 -4.225 1.00 91.56 84 ALA A CA 1
ATOM 643 C C . ALA A 1 84 ? -2.247 -6.400 -3.822 1.00 91.56 84 ALA A C 1
ATOM 645 O O . ALA A 1 84 ? -1.466 -6.905 -4.626 1.00 91.56 84 ALA A O 1
ATOM 646 N N . GLY A 1 85 ? -1.881 -6.093 -2.576 1.00 92.19 85 GLY A N 1
ATOM 647 C CA . GLY A 1 85 ? -0.535 -6.313 -2.072 1.00 92.19 85 GLY A CA 1
ATOM 648 C C . GLY A 1 85 ? -0.298 -5.728 -0.688 1.00 92.19 85 GLY A C 1
ATOM 649 O O . GLY A 1 85 ? -1.228 -5.233 -0.046 1.00 92.19 85 GLY A O 1
ATOM 650 N N . ILE A 1 86 ? 0.955 -5.775 -0.244 1.00 93.56 86 ILE A N 1
ATOM 651 C CA . ILE A 1 86 ? 1.402 -5.277 1.061 1.00 93.56 86 ILE A CA 1
ATOM 652 C C . ILE A 1 86 ? 2.567 -4.308 0.869 1.00 93.56 86 ILE A C 1
ATOM 654 O O . ILE A 1 86 ? 3.515 -4.610 0.148 1.00 93.56 86 ILE A O 1
ATOM 658 N N . VAL A 1 87 ? 2.500 -3.139 1.508 1.00 92.19 87 VAL A N 1
ATOM 659 C CA . VAL A 1 87 ? 3.590 -2.156 1.491 1.00 92.19 87 VAL A CA 1
ATOM 660 C C . VAL A 1 87 ? 4.813 -2.733 2.200 1.00 92.19 87 VAL A C 1
ATOM 662 O O . VAL A 1 87 ? 4.723 -3.159 3.351 1.00 92.19 87 VAL A O 1
ATOM 665 N N . LEU A 1 88 ? 5.961 -2.709 1.533 1.00 88.62 88 LEU A N 1
ATOM 666 C CA . LEU A 1 88 ? 7.239 -3.109 2.119 1.00 88.62 88 LEU A CA 1
ATOM 667 C C . LEU A 1 88 ? 8.049 -1.906 2.569 1.00 88.62 88 LEU A C 1
ATOM 669 O O . LEU A 1 88 ? 8.601 -1.902 3.665 1.00 88.62 88 LEU A O 1
ATOM 673 N N . GLU A 1 89 ? 8.093 -0.883 1.725 1.00 84.38 89 GLU A N 1
ATOM 674 C CA . GLU A 1 89 ? 8.998 0.236 1.908 1.00 84.38 89 GLU A CA 1
ATOM 675 C C . GLU A 1 89 ? 8.411 1.518 1.323 1.00 84.38 89 GLU A C 1
ATOM 677 O O . GLU A 1 89 ? 7.581 1.503 0.409 1.00 84.38 89 GLU A O 1
ATOM 682 N N . CYS A 1 90 ? 8.846 2.644 1.878 1.00 82.62 90 CYS A N 1
ATOM 683 C CA . CYS A 1 90 ? 8.562 3.964 1.355 1.00 82.62 90 CYS A CA 1
ATOM 684 C C . CYS A 1 90 ? 9.810 4.527 0.680 1.00 82.62 90 CYS A C 1
ATOM 686 O O . CYS A 1 90 ? 10.841 4.700 1.321 1.00 82.62 90 CYS A O 1
ATOM 688 N N . LEU A 1 91 ? 9.669 4.908 -0.582 1.00 76.88 91 LEU A N 1
ATOM 689 C CA . LEU A 1 91 ? 10.653 5.694 -1.302 1.00 76.88 91 LEU A CA 1
ATOM 690 C C . LEU A 1 91 ? 10.488 7.158 -0.918 1.00 76.88 91 LEU A C 1
ATOM 692 O O . LEU A 1 91 ? 9.490 7.796 -1.268 1.00 76.88 91 LEU A O 1
ATOM 696 N N . ARG A 1 92 ? 11.476 7.683 -0.198 1.00 64.50 92 ARG A N 1
ATOM 697 C CA . ARG A 1 92 ? 11.655 9.124 -0.033 1.00 64.50 92 ARG A CA 1
ATOM 698 C C . ARG A 1 92 ? 12.685 9.583 -1.046 1.00 64.50 92 ARG A C 1
ATOM 700 O O . ARG A 1 92 ? 13.759 9.006 -1.144 1.00 64.50 92 ARG A O 1
ATOM 707 N N . ASP A 1 93 ? 12.336 10.598 -1.819 1.00 54.78 93 ASP A N 1
ATOM 708 C CA . ASP A 1 93 ? 13.291 11.245 -2.709 1.00 54.78 93 ASP A CA 1
ATOM 709 C C . ASP A 1 93 ? 14.374 11.929 -1.862 1.00 54.78 93 ASP A C 1
ATOM 711 O O . ASP A 1 93 ? 14.069 12.615 -0.884 1.00 54.78 93 ASP A O 1
ATOM 715 N N . VAL A 1 94 ? 15.634 11.742 -2.251 1.00 48.25 94 VAL A N 1
ATOM 716 C CA . VAL A 1 94 ? 16.863 12.145 -1.535 1.00 48.25 94 VAL A CA 1
ATOM 717 C C . VAL A 1 94 ? 16.993 13.675 -1.400 1.00 48.25 94 VAL A C 1
ATOM 719 O O . VAL A 1 94 ? 17.907 14.192 -0.764 1.00 48.25 94 VAL A O 1
ATOM 722 N N . ASN A 1 95 ? 16.068 14.429 -1.994 1.00 50.47 95 ASN A N 1
ATOM 723 C CA . ASN A 1 95 ? 16.158 15.876 -2.128 1.00 50.47 95 ASN A CA 1
ATOM 724 C C . ASN A 1 95 ? 15.577 16.690 -0.955 1.00 50.47 95 ASN A C 1
ATOM 726 O O . ASN A 1 95 ? 15.570 17.910 -1.064 1.00 50.47 95 ASN A O 1
ATOM 730 N N . ASP A 1 96 ? 15.113 16.073 0.143 1.00 52.03 96 ASP A N 1
ATOM 731 C CA . ASP A 1 96 ? 14.647 16.745 1.387 1.00 52.03 96 ASP A CA 1
ATOM 732 C C . ASP A 1 96 ? 13.545 17.823 1.214 1.00 52.03 96 ASP A C 1
ATOM 734 O O . ASP A 1 96 ? 13.140 18.490 2.169 1.00 52.03 96 ASP A O 1
ATOM 738 N N . GLU A 1 97 ? 13.008 17.993 0.006 1.00 56.09 97 GLU A N 1
ATOM 739 C CA . GLU A 1 97 ? 11.911 18.910 -0.272 1.00 56.09 97 GLU A CA 1
ATOM 740 C C . GLU A 1 97 ? 10.580 18.265 0.146 1.00 56.09 97 GLU A C 1
ATOM 742 O O . GLU A 1 97 ? 10.351 17.081 -0.131 1.00 56.09 97 GLU A O 1
ATOM 747 N N . PRO A 1 98 ? 9.661 19.020 0.776 1.00 54.28 98 PRO A N 1
ATOM 748 C CA . PRO A 1 98 ? 8.360 18.504 1.168 1.00 54.28 98 PRO A CA 1
ATOM 749 C C . PRO A 1 98 ? 7.569 18.096 -0.078 1.00 54.28 98 PRO A C 1
ATOM 751 O O . PRO A 1 98 ? 7.002 18.929 -0.789 1.00 54.28 98 PRO A O 1
ATOM 754 N N . GLN A 1 99 ? 7.531 16.794 -0.353 1.00 60.56 99 GLN A N 1
ATOM 755 C CA . GLN A 1 99 ? 6.716 16.251 -1.429 1.00 60.56 99 GLN A CA 1
ATOM 756 C C . GLN A 1 99 ? 5.240 16.285 -1.030 1.00 60.56 99 GLN A C 1
ATOM 758 O O . GLN A 1 99 ? 4.889 16.232 0.143 1.00 60.56 99 GLN A O 1
ATOM 763 N N . ALA A 1 100 ? 4.347 16.383 -2.015 1.00 63.16 100 ALA A N 1
ATOM 764 C CA . ALA A 1 100 ? 2.904 16.309 -1.778 1.00 63.16 100 ALA A CA 1
ATOM 765 C C . ALA A 1 100 ? 2.397 14.858 -1.632 1.00 63.16 100 ALA A C 1
ATOM 767 O O . ALA A 1 100 ? 1.278 14.639 -1.169 1.00 63.16 100 ALA A O 1
ATOM 768 N N . ALA A 1 101 ? 3.205 13.870 -2.029 1.00 68.38 101 ALA A N 1
ATOM 769 C CA . ALA A 1 101 ? 2.938 12.443 -1.883 1.00 68.38 101 ALA A CA 1
ATOM 770 C C . ALA A 1 101 ? 4.259 11.661 -1.832 1.00 68.38 101 ALA A C 1
ATOM 772 O O . ALA A 1 101 ? 5.224 12.061 -2.471 1.00 68.38 101 ALA A O 1
ATOM 773 N N . GLU A 1 102 ? 4.274 10.544 -1.111 1.00 80.50 102 GLU A N 1
ATOM 774 C CA . GLU A 1 102 ? 5.361 9.561 -1.122 1.00 80.50 102 GLU A CA 1
ATOM 775 C C . GLU A 1 102 ? 5.022 8.406 -2.075 1.00 80.50 102 GLU A C 1
ATOM 777 O O . GLU A 1 102 ? 3.849 8.123 -2.354 1.00 80.50 102 GLU A O 1
ATOM 782 N N . ILE A 1 103 ? 6.048 7.707 -2.563 1.00 86.25 103 ILE A N 1
ATOM 783 C CA . ILE A 1 103 ? 5.885 6.485 -3.354 1.00 86.25 103 ILE A CA 1
ATOM 784 C C . ILE A 1 103 ? 6.150 5.287 -2.442 1.00 86.25 103 ILE A C 1
ATOM 786 O O . ILE A 1 103 ? 7.153 5.236 -1.742 1.00 86.25 103 ILE A O 1
ATOM 790 N N . LYS A 1 104 ? 5.247 4.309 -2.439 1.00 88.38 104 LYS A N 1
ATOM 791 C CA . LYS A 1 104 ? 5.379 3.067 -1.672 1.00 88.38 104 LYS A CA 1
ATOM 792 C C . LYS A 1 104 ? 5.697 1.910 -2.610 1.00 88.38 104 LYS A C 1
ATOM 794 O O . LYS A 1 104 ? 5.058 1.789 -3.657 1.00 88.38 104 LYS A O 1
ATOM 799 N N . ILE A 1 105 ? 6.636 1.060 -2.208 1.00 88.06 105 ILE A N 1
ATOM 800 C CA . ILE A 1 105 ? 6.913 -0.233 -2.835 1.00 88.06 105 ILE A CA 1
ATOM 801 C C . ILE A 1 105 ? 5.981 -1.261 -2.218 1.00 88.06 105 ILE A C 1
ATOM 803 O O . ILE A 1 105 ? 5.898 -1.385 -0.994 1.00 88.06 105 ILE A O 1
ATOM 807 N N . VAL A 1 106 ? 5.276 -1.998 -3.067 1.00 89.75 106 VAL A N 1
ATOM 808 C CA . VAL A 1 106 ? 4.230 -2.927 -2.656 1.00 89.75 106 VAL A CA 1
ATOM 809 C C . VAL A 1 106 ? 4.509 -4.299 -3.248 1.00 89.75 106 VAL A C 1
ATOM 811 O O . VAL A 1 106 ? 4.699 -4.422 -4.453 1.00 89.75 106 VAL A O 1
ATOM 814 N N . LEU A 1 107 ? 4.516 -5.329 -2.407 1.00 89.06 107 LEU A N 1
ATOM 815 C CA . LEU A 1 107 ? 4.593 -6.729 -2.818 1.00 89.06 107 LEU A CA 1
ATOM 816 C C . LEU A 1 107 ? 3.222 -7.193 -3.306 1.00 89.06 107 LEU A C 1
ATOM 818 O O . LEU A 1 107 ? 2.239 -7.029 -2.578 1.00 89.06 107 LEU A O 1
ATOM 822 N N . LYS A 1 108 ? 3.140 -7.773 -4.504 1.00 88.94 108 LYS A N 1
ATOM 823 C CA . LYS A 1 108 ? 1.887 -8.291 -5.067 1.00 88.94 108 LYS A CA 1
ATOM 824 C C . LYS A 1 108 ? 1.318 -9.416 -4.208 1.00 88.94 108 LYS A C 1
ATOM 826 O O . LYS A 1 108 ? 2.048 -10.297 -3.764 1.00 88.94 108 LYS A O 1
ATOM 831 N N . ALA A 1 109 ? -0.001 -9.403 -4.017 1.00 88.81 109 ALA A N 1
ATOM 832 C CA . ALA A 1 109 ? -0.702 -10.454 -3.281 1.00 88.81 109 ALA A CA 1
ATOM 833 C C . ALA A 1 109 ? -0.534 -11.838 -3.931 1.00 88.81 109 ALA A C 1
ATOM 835 O O . ALA A 1 109 ? -0.313 -12.808 -3.216 1.00 88.81 109 ALA A O 1
ATOM 836 N N . SER A 1 110 ? -0.537 -11.912 -5.266 1.00 85.38 110 SER A N 1
ATOM 837 C CA . SER A 1 110 ? -0.336 -13.164 -6.008 1.00 85.38 110 SER A CA 1
ATOM 838 C C . SER A 1 110 ? 0.988 -13.851 -5.673 1.00 85.38 110 SER A C 1
ATOM 840 O O . SER A 1 110 ? 1.028 -15.062 -5.506 1.00 85.38 110 SER A O 1
ATOM 842 N N . TYR A 1 111 ? 2.059 -13.082 -5.478 1.00 82.88 111 TYR A N 1
ATOM 843 C CA . TYR A 1 111 ? 3.355 -13.632 -5.086 1.00 82.88 111 TYR A CA 1
ATOM 844 C C . TYR A 1 111 ? 3.413 -14.040 -3.604 1.00 82.88 111 TYR A C 1
ATOM 846 O O . TYR A 1 111 ? 4.108 -14.986 -3.244 1.00 82.88 111 TYR A O 1
ATOM 854 N N . ILE A 1 112 ? 2.660 -13.366 -2.725 1.00 79.1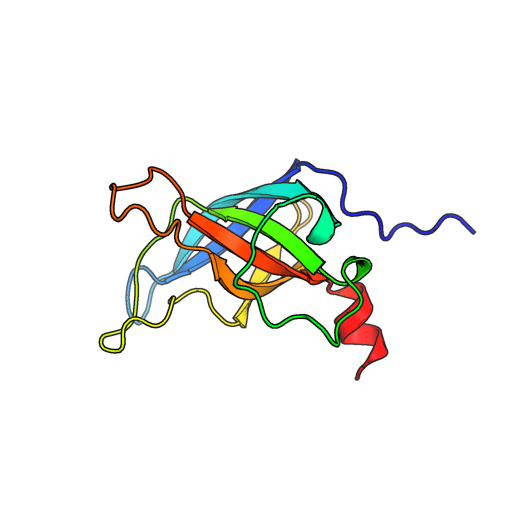2 11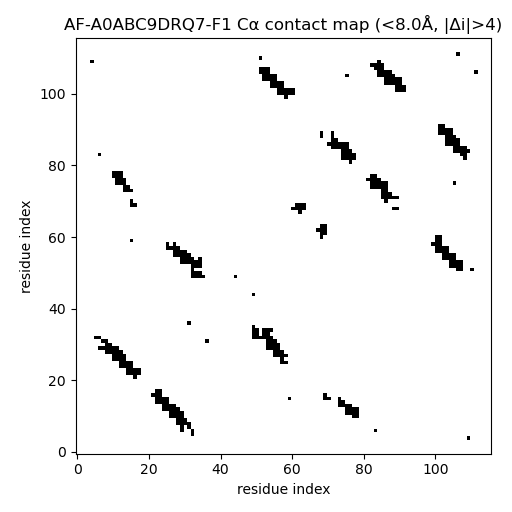2 ILE A N 1
ATOM 855 C CA . ILE A 1 112 ? 2.541 -13.774 -1.314 1.00 79.12 112 ILE A CA 1
ATOM 856 C C . ILE A 1 112 ? 1.906 -15.167 -1.224 1.00 79.12 112 ILE A C 1
ATOM 858 O O . ILE A 1 112 ? 2.403 -16.005 -0.474 1.00 79.12 112 ILE A O 1
ATOM 862 N N . ASP A 1 113 ? 0.862 -15.418 -2.014 1.00 74.69 113 ASP A N 1
ATOM 863 C CA . ASP A 1 113 ? 0.176 -16.713 -2.067 1.00 74.69 113 ASP A CA 1
ATOM 864 C C . ASP A 1 113 ? 1.055 -17.838 -2.652 1.00 74.69 113 ASP A C 1
ATOM 866 O O . ASP A 1 113 ? 0.797 -19.012 -2.409 1.00 74.69 113 ASP A O 1
ATOM 870 N N . GLU A 1 114 ? 2.101 -17.512 -3.417 1.00 73.44 114 GLU A N 1
ATOM 871 C CA . GLU A 1 114 ? 3.061 -18.500 -3.935 1.00 73.44 114 GLU A CA 1
ATOM 872 C C . GLU A 1 114 ? 4.129 -18.900 -2.905 1.00 73.44 114 GLU A C 1
ATOM 874 O O . GLU A 1 114 ? 4.705 -19.988 -2.996 1.00 73.44 114 GLU A O 1
ATOM 879 N N . ILE A 1 115 ? 4.412 -18.031 -1.929 1.00 68.62 115 ILE A N 1
ATOM 880 C CA . ILE A 1 115 ? 5.444 -18.257 -0.907 1.00 68.62 115 ILE A CA 1
ATOM 881 C C . ILE A 1 115 ? 4.902 -19.034 0.309 1.00 68.62 115 ILE A C 1
ATOM 883 O O . ILE A 1 115 ? 5.686 -19.708 0.987 1.00 68.62 115 ILE A O 1
ATOM 887 N N . PHE A 1 116 ? 3.597 -18.957 0.598 1.00 54.28 116 PHE A N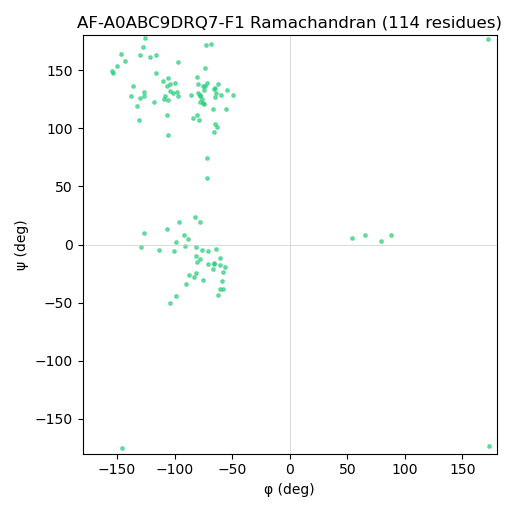 1
ATOM 888 C CA . PHE A 1 116 ? 2.961 -19.526 1.800 1.00 54.28 116 PHE A CA 1
ATOM 889 C C . PHE A 1 116 ? 1.932 -20.616 1.491 1.00 54.28 116 PHE A C 1
ATOM 891 O O . PHE A 1 116 ? 1.869 -21.582 2.291 1.00 54.28 116 PHE A O 1
#